Protein AF-A0A941RXB1-F1 (afdb_monomer)

Secondary structure (DSSP, 8-state):
-----PPPPPEEE-PPTT-SS-EEEEE-TTS-EEEEETTTEEEEE-SSTTS--EEEESSSSS--EEETTS-EES-HHHH-S-PPPPHHHHIIIIIHHHHTT--

Sequence (103 aa):
VGSLAALRAFEDLAAPRGTGYRLADTQFPDQSRICLDSRGLLHFQSSDPSVPEFSLVLAEKTFTGWCADGRVWGDPYFLGDVSRTEPAVIFETLIQPFLRRLS

Structure (mmCIF, N/CA/C/O backbone):
data_AF-A0A941RXB1-F1
#
_entry.id   AF-A0A941RXB1-F1
#
l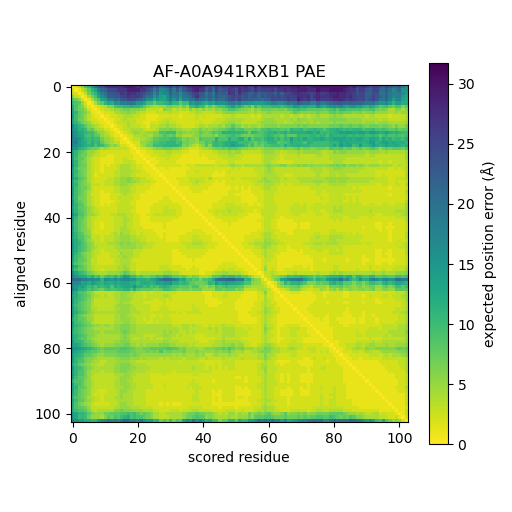oop_
_atom_site.group_PDB
_atom_site.id
_atom_site.type_symbol
_atom_site.label_atom_id
_atom_site.label_alt_id
_atom_site.label_comp_id
_atom_site.label_asym_id
_atom_site.label_entity_id
_atom_site.label_seq_id
_atom_site.pdbx_PDB_ins_code
_atom_site.Cartn_x
_atom_site.Cartn_y
_atom_site.Cartn_z
_atom_site.occupancy
_atom_site.B_iso_or_equiv
_atom_site.auth_seq_id
_atom_site.auth_comp_id
_atom_site.auth_asym_id
_atom_site.auth_atom_id
_atom_site.pdbx_PDB_model_num
ATOM 1 N N . VAL A 1 1 ? 11.704 3.740 22.948 1.00 38.53 1 VAL A N 1
ATOM 2 C CA . VAL A 1 1 ? 11.042 2.417 22.922 1.00 38.53 1 VAL A CA 1
ATOM 3 C C . VAL A 1 1 ? 9.604 2.683 22.522 1.00 38.53 1 VAL A C 1
ATOM 5 O O . VAL A 1 1 ? 8.840 3.170 23.343 1.00 38.53 1 VAL A O 1
ATOM 8 N N . GLY A 1 2 ? 9.316 2.609 21.220 1.00 43.12 2 GLY A N 1
ATOM 9 C CA . GLY A 1 2 ? 8.017 3.009 20.678 1.00 43.12 2 GLY A CA 1
ATOM 10 C C . GLY A 1 2 ? 6.940 2.045 21.153 1.00 43.12 2 GLY A C 1
ATOM 11 O O . GLY A 1 2 ? 7.161 0.836 21.126 1.00 43.12 2 GLY A O 1
ATOM 12 N N . SER A 1 3 ? 5.819 2.591 21.622 1.00 48.81 3 SER A N 1
ATOM 13 C CA . SER A 1 3 ? 4.596 1.829 21.858 1.00 48.81 3 SER A CA 1
ATOM 14 C C . SER A 1 3 ? 4.344 0.938 20.642 1.00 48.81 3 SER A C 1
ATOM 16 O O . SER A 1 3 ? 4.289 1.441 19.518 1.00 48.81 3 SER A O 1
ATOM 18 N N . LEU A 1 4 ? 4.246 -0.378 20.846 1.00 52.19 4 LEU A N 1
ATOM 19 C CA . LEU A 1 4 ? 3.616 -1.241 19.857 1.00 52.19 4 LEU A CA 1
ATOM 20 C C . LEU A 1 4 ? 2.188 -0.713 19.748 1.00 52.19 4 LEU A C 1
ATOM 22 O O . LEU A 1 4 ? 1.390 -0.937 20.659 1.00 52.19 4 LEU A O 1
ATOM 26 N N . ALA A 1 5 ? 1.896 0.049 18.689 1.00 58.66 5 ALA A N 1
ATOM 27 C CA . ALA A 1 5 ? 0.526 0.369 18.324 1.00 58.66 5 ALA A CA 1
ATOM 28 C C . ALA A 1 5 ? -0.275 -0.929 18.468 1.00 58.66 5 ALA A C 1
ATOM 30 O O . ALA A 1 5 ? 0.164 -1.968 17.966 1.00 58.66 5 ALA A O 1
ATOM 31 N N . ALA A 1 6 ? -1.348 -0.892 19.266 1.00 66.25 6 ALA A N 1
ATOM 32 C CA . ALA A 1 6 ? -2.108 -2.084 19.614 1.00 66.25 6 ALA A CA 1
ATOM 33 C C . ALA A 1 6 ? -2.366 -2.894 18.340 1.00 66.25 6 ALA A C 1
ATOM 35 O O . ALA A 1 6 ? -2.874 -2.339 17.364 1.00 66.25 6 ALA A O 1
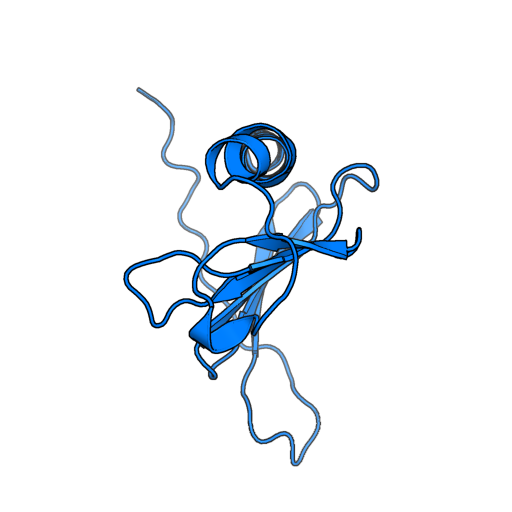ATOM 36 N N . LEU A 1 7 ? -1.949 -4.165 18.330 1.00 77.00 7 LEU A N 1
ATOM 37 C CA . LEU A 1 7 ? -2.172 -5.051 17.192 1.00 77.00 7 LEU A CA 1
ATOM 38 C C . LEU A 1 7 ? -3.659 -4.993 16.831 1.00 77.00 7 LEU A C 1
ATOM 40 O O . LEU A 1 7 ? -4.511 -5.240 17.687 1.00 77.00 7 LEU A O 1
ATOM 44 N N . ARG A 1 8 ? -3.963 -4.640 15.582 1.00 85.06 8 ARG A N 1
ATOM 45 C CA . ARG A 1 8 ? -5.331 -4.628 15.061 1.00 85.06 8 ARG A CA 1
ATOM 46 C C . ARG A 1 8 ? -5.530 -5.853 14.186 1.00 85.06 8 ARG A C 1
ATOM 48 O O . ARG A 1 8 ? -4.715 -6.121 13.304 1.00 85.06 8 ARG A O 1
ATOM 55 N N . ALA A 1 9 ? -6.579 -6.614 14.478 1.00 91.00 9 ALA A N 1
ATOM 56 C CA . ALA A 1 9 ? -6.985 -7.732 13.644 1.00 91.00 9 ALA A CA 1
ATOM 57 C C . ALA A 1 9 ? -7.678 -7.210 12.380 1.00 91.00 9 ALA A C 1
ATOM 59 O O . ALA A 1 9 ? -8.307 -6.156 12.407 1.00 91.00 9 ALA A O 1
ATOM 60 N N . PHE A 1 10 ? -7.559 -7.966 11.293 1.00 94.69 10 PHE A N 1
ATOM 61 C CA . PHE A 1 10 ? -8.390 -7.769 10.113 1.00 94.69 10 PHE A CA 1
ATOM 62 C C . PHE A 1 10 ? -9.718 -8.497 10.310 1.00 94.69 10 PHE A C 1
ATOM 64 O O . PHE A 1 10 ? -9.732 -9.635 10.785 1.00 94.69 10 PHE A O 1
ATOM 71 N N . GLU A 1 11 ? -10.809 -7.854 9.919 1.00 95.38 11 GLU A N 1
ATOM 72 C CA . GLU A 1 11 ? -12.160 -8.409 9.946 1.00 95.38 11 GLU A CA 1
ATOM 73 C C . GLU A 1 11 ? -12.652 -8.635 8.515 1.00 95.38 11 GLU A C 1
ATOM 75 O O . GLU A 1 11 ? -12.373 -7.832 7.627 1.00 95.38 11 GLU A O 1
ATOM 80 N N . ASP A 1 12 ? -13.356 -9.741 8.268 1.00 95.38 12 ASP A N 1
ATOM 81 C CA . ASP A 1 12 ? -13.853 -10.071 6.929 1.00 95.38 12 ASP A CA 1
ATOM 82 C C . ASP A 1 12 ? -14.802 -8.984 6.406 1.00 95.38 12 ASP A C 1
ATOM 84 O O . ASP A 1 12 ? -15.796 -8.628 7.043 1.00 95.38 12 ASP A O 1
ATOM 88 N N . LEU A 1 13 ? -14.538 -8.513 5.188 1.00 92.88 13 LEU A N 1
ATOM 89 C CA . LEU A 1 13 ? -15.355 -7.522 4.508 1.00 92.88 13 LEU A CA 1
ATOM 90 C C . LEU A 1 13 ? -16.269 -8.214 3.495 1.00 92.88 13 LEU A C 1
ATOM 92 O O . LEU A 1 13 ? -15.828 -9.001 2.651 1.00 92.88 13 LEU A O 1
ATOM 96 N N . ALA A 1 14 ? -17.568 -7.915 3.570 1.00 88.06 14 ALA A N 1
ATOM 97 C CA . ALA A 1 14 ? -18.565 -8.502 2.685 1.00 88.06 14 ALA A CA 1
ATOM 98 C C . ALA A 1 14 ? -18.266 -8.148 1.218 1.00 88.06 14 ALA A C 1
ATOM 100 O O . ALA A 1 14 ? -18.431 -7.006 0.790 1.00 88.06 14 ALA A O 1
ATOM 101 N N . ALA A 1 15 ? -17.847 -9.143 0.439 1.00 81.50 15 ALA A N 1
ATOM 102 C CA . ALA A 1 15 ? -17.645 -9.004 -0.995 1.00 81.50 15 ALA A CA 1
ATOM 103 C C . ALA A 1 15 ? -18.924 -9.402 -1.765 1.00 81.50 15 ALA A C 1
ATOM 105 O O . ALA A 1 15 ? -19.668 -10.283 -1.312 1.00 81.50 15 ALA A O 1
ATOM 106 N N . PRO A 1 16 ? -19.215 -8.780 -2.925 1.00 85.62 16 PRO A N 1
ATOM 107 C CA . PRO A 1 16 ? -20.337 -9.184 -3.766 1.00 85.62 16 PRO A CA 1
ATOM 108 C C . PRO A 1 16 ? -20.285 -10.675 -4.118 1.00 85.62 16 PRO A C 1
ATOM 110 O O . PRO A 1 16 ? -19.220 -11.264 -4.295 1.00 85.62 16 PRO A O 1
ATOM 113 N N . ARG A 1 17 ? -21.449 -11.313 -4.269 1.00 84.62 17 ARG A N 1
ATOM 114 C CA . ARG A 1 17 ? -21.487 -12.727 -4.670 1.00 84.62 17 ARG A CA 1
ATOM 115 C C . ARG A 1 17 ? -20.804 -12.913 -6.027 1.00 84.62 17 ARG A C 1
ATOM 117 O O . ARG A 1 17 ? -21.079 -12.174 -6.966 1.00 84.62 17 ARG A O 1
ATOM 124 N N . GLY A 1 18 ? -19.962 -13.939 -6.124 1.00 88.50 18 GLY A N 1
ATOM 125 C CA . GLY A 1 18 ? -19.234 -14.276 -7.349 1.00 88.50 18 GLY A CA 1
ATOM 126 C C . GLY A 1 18 ? -17.876 -13.588 -7.501 1.00 88.50 18 GLY A C 1
ATOM 127 O O . GLY A 1 18 ? -17.189 -13.857 -8.483 1.00 88.50 18 GLY A O 1
ATOM 128 N N . THR A 1 19 ? -17.438 -12.756 -6.548 1.00 83.44 19 THR A N 1
ATOM 129 C CA . THR A 1 19 ? -16.052 -12.274 -6.542 1.00 83.44 19 THR A CA 1
ATOM 130 C C . THR A 1 19 ? -15.107 -13.423 -6.185 1.00 83.44 19 THR A C 1
ATOM 132 O O . THR A 1 19 ? -15.224 -14.033 -5.125 1.00 83.44 19 THR A O 1
ATOM 135 N N . GLY A 1 20 ? -14.149 -13.733 -7.062 1.00 91.50 20 GLY A N 1
ATOM 136 C CA . GLY A 1 20 ? -13.141 -14.789 -6.860 1.00 91.50 20 GLY A CA 1
ATOM 137 C C . GLY A 1 20 ? -12.060 -14.456 -5.821 1.00 91.50 20 GLY A C 1
ATOM 138 O O . GLY A 1 20 ? -10.970 -15.016 -5.874 1.00 91.50 20 GLY A O 1
ATOM 139 N N . TYR A 1 21 ? -12.335 -13.516 -4.918 1.00 91.88 21 TYR A N 1
ATOM 140 C CA . TYR A 1 21 ? -11.437 -13.037 -3.874 1.00 91.88 21 TYR A CA 1
ATOM 141 C C . TYR A 1 21 ? -12.235 -12.731 -2.601 1.00 91.88 21 TYR A C 1
ATOM 143 O O . T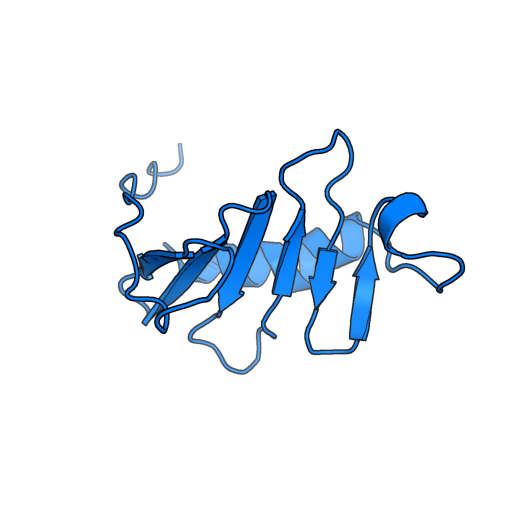YR A 1 21 ? -13.435 -12.448 -2.650 1.00 91.88 21 TYR A O 1
ATOM 151 N N . ARG A 1 22 ? -11.548 -12.792 -1.461 1.00 94.44 22 ARG A N 1
ATOM 152 C CA . ARG A 1 22 ? -12.009 -12.315 -0.155 1.00 94.44 22 ARG A CA 1
ATOM 153 C C . ARG A 1 22 ? -11.224 -11.069 0.230 1.00 94.44 22 ARG A C 1
ATOM 155 O O . ARG A 1 22 ? -10.026 -10.991 -0.051 1.00 94.44 22 ARG A O 1
ATOM 162 N N . LEU A 1 23 ? -11.908 -10.141 0.882 1.00 95.25 23 LEU A N 1
ATOM 163 C CA . LEU A 1 23 ? -11.317 -8.958 1.487 1.00 95.25 23 LEU A CA 1
ATOM 164 C C . LEU A 1 23 ? -11.488 -9.049 2.999 1.00 95.25 23 LEU A C 1
ATOM 166 O O . LEU A 1 23 ? -12.515 -9.531 3.469 1.00 95.25 23 LEU A O 1
ATOM 170 N N . ALA A 1 24 ? -10.507 -8.559 3.737 1.00 96.62 24 ALA A N 1
ATOM 171 C CA . ALA A 1 24 ? -10.631 -8.270 5.155 1.00 96.62 24 ALA A CA 1
ATOM 172 C C . ALA A 1 24 ? -10.041 -6.883 5.409 1.00 96.62 24 ALA A C 1
ATOM 174 O O . ALA A 1 24 ? -9.077 -6.511 4.743 1.00 96.62 24 ALA A O 1
ATOM 175 N N . ASP A 1 25 ? -10.591 -6.086 6.313 1.00 95.94 25 ASP A N 1
ATOM 176 C CA . ASP A 1 25 ? -10.070 -4.751 6.594 1.00 95.94 25 ASP A CA 1
ATOM 177 C C . ASP A 1 25 ? -9.881 -4.482 8.084 1.00 95.94 25 ASP A C 1
ATOM 179 O O . ASP A 1 25 ? -10.359 -5.200 8.956 1.00 95.94 25 ASP A O 1
ATOM 183 N N . THR A 1 26 ? -9.088 -3.459 8.368 1.00 95.12 26 THR A N 1
ATOM 184 C CA . THR A 1 26 ? -8.959 -2.868 9.695 1.00 95.12 26 THR A CA 1
ATOM 185 C C . THR A 1 26 ? -9.027 -1.360 9.548 1.00 95.12 26 THR A C 1
ATOM 187 O O . THR A 1 26 ? -8.380 -0.778 8.671 1.00 95.12 26 THR A O 1
ATOM 190 N N . GLN A 1 27 ? -9.770 -0.719 10.444 1.00 93.75 27 GLN A N 1
ATOM 191 C CA . GLN A 1 27 ? -9.844 0.731 10.546 1.00 93.75 27 GLN A CA 1
ATOM 192 C C . GLN A 1 27 ? -9.106 1.223 11.797 1.00 93.75 27 GLN A C 1
ATOM 194 O O . GLN A 1 27 ? -9.180 0.634 12.881 1.00 93.75 27 GLN A O 1
ATOM 199 N N . PHE A 1 28 ? -8.360 2.308 11.629 1.00 91.44 28 PHE A N 1
ATOM 200 C CA . PHE A 1 28 ? -7.612 2.984 12.681 1.00 91.44 28 PHE A CA 1
ATOM 201 C C . PHE A 1 28 ? -8.440 4.139 13.275 1.00 91.44 28 PHE A C 1
ATOM 203 O O . PHE A 1 28 ? -9.401 4.592 12.650 1.00 91.44 28 PHE A O 1
ATOM 210 N N . PRO A 1 29 ? -8.113 4.635 14.487 1.00 90.88 29 PRO A N 1
ATOM 211 C CA . PRO A 1 29 ? -8.881 5.702 15.139 1.00 90.88 29 PRO A CA 1
ATOM 212 C C . PRO A 1 29 ? -8.926 7.012 14.345 1.00 90.88 29 PRO A C 1
ATOM 214 O O . PRO A 1 29 ? -9.890 7.765 14.458 1.00 90.88 29 PRO A O 1
ATOM 217 N N . ASP A 1 30 ? -7.901 7.270 13.532 1.00 91.12 30 ASP A N 1
ATOM 218 C CA . ASP A 1 30 ? -7.821 8.413 12.624 1.00 91.12 30 ASP A CA 1
ATOM 219 C C . ASP A 1 30 ? -8.687 8.242 11.366 1.00 91.12 30 ASP A C 1
ATOM 221 O O . ASP A 1 30 ? -8.699 9.145 10.540 1.00 91.12 30 ASP A O 1
ATOM 225 N N . GLN A 1 31 ? -9.419 7.129 11.230 1.00 93.25 31 GLN A N 1
ATOM 226 C CA . GLN A 1 31 ? -10.194 6.701 10.058 1.00 93.25 31 GLN A CA 1
ATOM 227 C C . GLN A 1 31 ? -9.367 6.167 8.882 1.00 93.25 31 GLN A C 1
ATOM 229 O O . GLN A 1 31 ? -9.961 5.776 7.875 1.00 93.25 31 GLN A O 1
ATOM 234 N N . SER A 1 32 ? -8.038 6.077 9.001 1.00 95.19 32 SER A N 1
ATOM 235 C CA . SER A 1 32 ? -7.225 5.361 8.016 1.00 95.19 32 SER A CA 1
ATOM 236 C C . SER A 1 32 ? -7.621 3.882 7.995 1.00 95.19 32 SER A C 1
ATOM 238 O O . SER A 1 32 ? -8.048 3.314 9.005 1.00 95.19 32 SER A O 1
ATOM 240 N N . ARG A 1 33 ? -7.498 3.236 6.837 1.00 95.62 33 ARG A N 1
ATOM 241 C CA . ARG A 1 33 ? -7.880 1.837 6.623 1.00 95.62 33 ARG A CA 1
ATOM 242 C C . ARG A 1 33 ? -6.770 1.073 5.929 1.00 95.62 33 ARG A C 1
ATOM 244 O O . ARG A 1 33 ? -6.065 1.605 5.071 1.00 95.62 33 ARG A O 1
ATOM 251 N N . ILE A 1 34 ? -6.651 -0.198 6.287 1.00 96.50 34 ILE A N 1
ATOM 252 C CA . ILE A 1 34 ? -5.853 -1.167 5.541 1.00 96.50 34 ILE A CA 1
ATOM 253 C C . ILE A 1 34 ? -6.771 -2.327 5.172 1.00 96.50 34 ILE A C 1
ATOM 255 O O . ILE A 1 34 ? -7.458 -2.859 6.041 1.00 96.50 34 ILE A O 1
ATOM 259 N N . CYS A 1 35 ? -6.779 -2.722 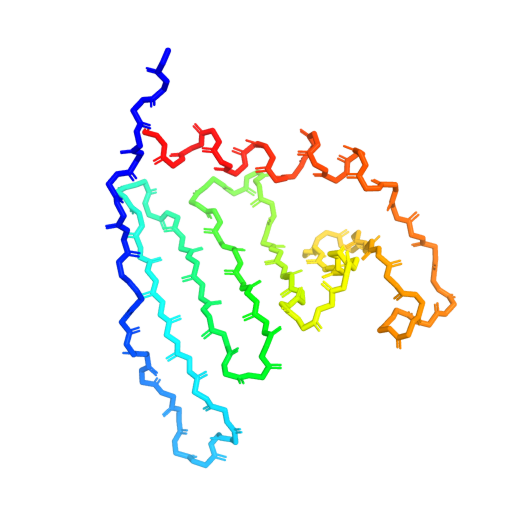3.901 1.00 96.88 35 CYS A N 1
ATOM 260 C CA . CYS A 1 35 ? -7.565 -3.844 3.399 1.00 96.88 35 CYS A CA 1
ATOM 261 C C . CYS A 1 35 ? -6.647 -4.936 2.840 1.00 96.88 35 CYS A C 1
ATOM 263 O O . CYS A 1 35 ? -5.859 -4.695 1.928 1.00 96.88 35 CYS A O 1
ATOM 265 N N . LEU A 1 36 ? -6.747 -6.133 3.404 1.00 96.75 36 LEU A N 1
ATOM 266 C CA . LEU A 1 36 ? -6.092 -7.348 2.952 1.00 96.75 36 LEU A CA 1
ATOM 267 C C . LEU A 1 36 ? -6.940 -8.030 1.877 1.00 96.75 36 LEU A C 1
ATOM 269 O O . LEU A 1 36 ? -8.088 -8.404 2.117 1.00 96.75 36 LEU A O 1
ATOM 273 N N . ASP A 1 37 ? -6.341 -8.261 0.715 1.00 95.12 37 ASP A N 1
ATOM 274 C CA . ASP A 1 37 ? -6.909 -9.071 -0.354 1.00 95.12 37 ASP A CA 1
ATOM 275 C C . ASP A 1 37 ? -6.291 -10.473 -0.335 1.00 95.12 37 ASP A C 1
ATOM 277 O O . ASP A 1 37 ? -5.071 -10.650 -0.392 1.00 95.12 37 ASP A O 1
ATOM 281 N N . SER A 1 38 ? -7.154 -11.490 -0.322 1.00 94.25 38 SER A N 1
ATOM 282 C CA . SER A 1 38 ? -6.794 -12.915 -0.386 1.00 94.25 38 SER A CA 1
ATOM 283 C C . SER A 1 38 ? -5.882 -13.326 -1.554 1.00 94.25 38 SER A C 1
ATOM 285 O O . SER A 1 38 ? -5.319 -14.418 -1.520 1.00 94.25 38 SER A O 1
ATOM 287 N N . ARG A 1 39 ? -5.726 -12.480 -2.578 1.00 92.44 39 ARG A N 1
ATOM 288 C CA . ARG A 1 39 ? -4.803 -12.665 -3.710 1.00 92.44 39 ARG A CA 1
ATOM 289 C C . ARG A 1 39 ? -3.364 -12.237 -3.400 1.00 92.44 39 ARG A C 1
ATOM 291 O O . ARG A 1 39 ? -2.521 -12.271 -4.290 1.00 92.44 39 ARG A O 1
ATOM 298 N N . GLY A 1 40 ? -3.077 -11.841 -2.159 1.00 92.94 40 GLY A N 1
ATOM 299 C CA . GLY A 1 40 ? -1.744 -11.425 -1.723 1.00 92.94 40 GLY A CA 1
ATOM 300 C C . GLY A 1 40 ? -1.471 -9.941 -1.953 1.00 92.94 40 GLY A C 1
ATOM 301 O O . GLY A 1 40 ? -0.334 -9.581 -2.250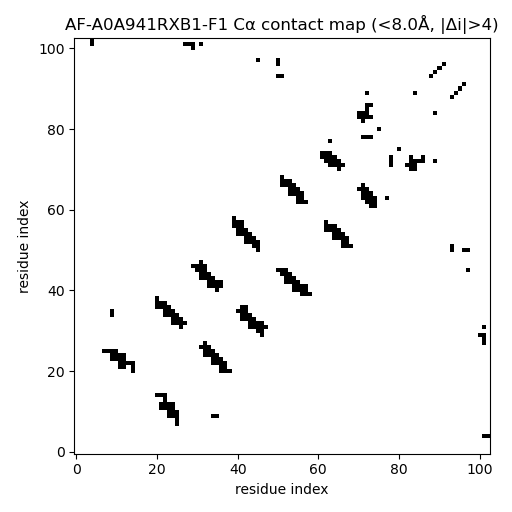 1.00 92.94 40 GLY A O 1
ATOM 302 N N . LEU A 1 41 ? -2.493 -9.090 -1.824 1.00 95.06 41 LEU A N 1
ATOM 303 C CA . LEU A 1 41 ? -2.351 -7.633 -1.874 1.00 95.06 41 LEU A CA 1
ATOM 304 C C . LEU A 1 41 ? -2.765 -7.003 -0.544 1.00 95.06 41 LEU A C 1
ATOM 306 O O . LEU A 1 41 ? -3.630 -7.517 0.163 1.00 95.06 41 LEU A O 1
ATOM 310 N N . LEU A 1 42 ? -2.158 -5.865 -0.232 1.00 96.19 42 LEU A N 1
ATOM 311 C CA . LEU A 1 42 ? -2.523 -5.018 0.892 1.00 96.19 42 LEU A CA 1
ATOM 312 C C . LEU A 1 42 ? -2.785 -3.605 0.380 1.00 96.19 42 LEU A C 1
ATOM 314 O O . LEU A 1 42 ? -1.891 -2.991 -0.197 1.00 96.19 42 LEU A O 1
ATOM 318 N N . HIS A 1 43 ? -3.996 -3.105 0.577 1.00 97.38 43 HIS A N 1
ATOM 319 C CA . HIS A 1 43 ? -4.433 -1.777 0.157 1.00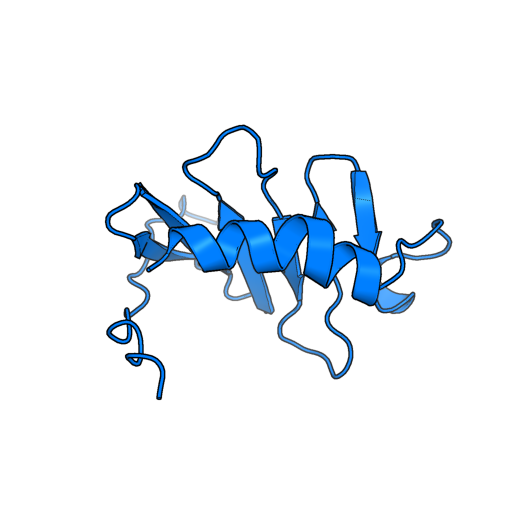 97.38 43 HIS A CA 1
ATOM 320 C C . HIS A 1 43 ? -4.430 -0.828 1.352 1.00 97.38 43 HIS A C 1
ATOM 322 O O . HIS A 1 43 ? -4.860 -1.203 2.441 1.00 97.38 43 HIS A O 1
ATOM 328 N N . PHE A 1 44 ? -3.976 0.400 1.144 1.00 97.62 44 PHE A N 1
ATOM 329 C CA . PHE A 1 44 ? -3.815 1.423 2.166 1.00 97.62 44 PHE A CA 1
ATOM 330 C C . PHE A 1 44 ? -4.604 2.661 1.763 1.00 97.62 44 PHE A C 1
ATOM 332 O O . PHE A 1 44 ? -4.422 3.188 0.665 1.00 97.62 44 PHE A O 1
ATOM 339 N N . GLN A 1 45 ? -5.450 3.135 2.671 1.00 97.31 45 GLN A N 1
ATOM 340 C CA . GLN A 1 45 ? -6.238 4.349 2.508 1.00 97.31 45 GLN A CA 1
ATOM 341 C C . GLN A 1 45 ? -6.019 5.236 3.730 1.00 97.31 45 GLN A C 1
ATOM 343 O O . GLN A 1 45 ? -6.379 4.862 4.846 1.00 97.31 45 GLN A O 1
ATOM 348 N N . SER A 1 46 ? -5.401 6.399 3.532 1.00 96.38 46 SER A N 1
ATOM 349 C CA . SER A 1 46 ? -5.252 7.382 4.604 1.00 96.38 46 SER A CA 1
ATOM 350 C C . SER A 1 46 ? -6.540 8.174 4.795 1.00 96.38 46 SER A C 1
ATOM 352 O O . SER A 1 46 ? -7.268 8.428 3.837 1.00 96.38 46 SER A O 1
ATOM 354 N N . SER A 1 47 ? -6.797 8.618 6.021 1.00 95.44 47 SER A N 1
ATOM 355 C CA . SER A 1 47 ? -7.788 9.665 6.275 1.00 95.44 47 SER A CA 1
ATOM 356 C C . SER A 1 47 ? -7.302 11.071 5.906 1.00 95.44 47 SER A C 1
ATOM 358 O O . SER A 1 47 ? -8.114 11.990 5.795 1.00 95.44 47 SER A O 1
ATOM 360 N N . ASP A 1 48 ? -5.993 11.254 5.709 1.00 95.25 48 ASP A N 1
ATOM 361 C CA . ASP A 1 48 ? -5.409 12.494 5.213 1.00 95.25 48 ASP A CA 1
ATOM 362 C C . ASP A 1 48 ? -5.442 12.497 3.675 1.00 95.25 48 ASP A C 1
ATOM 364 O O . ASP A 1 48 ? -4.715 11.720 3.054 1.00 95.25 48 ASP A O 1
ATOM 368 N N . PRO A 1 49 ? -6.220 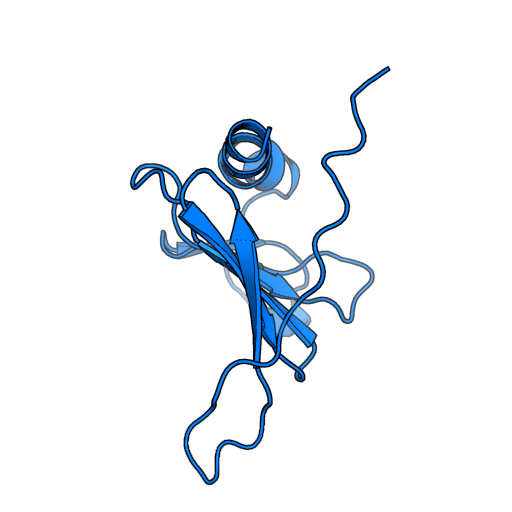13.387 3.032 1.00 94.25 49 PRO A N 1
ATOM 369 C CA . PRO A 1 49 ? -6.338 13.416 1.576 1.00 94.25 49 PRO A CA 1
ATOM 370 C C . PRO A 1 49 ? -5.038 13.820 0.861 1.00 94.25 49 PRO A C 1
ATOM 372 O O . PRO A 1 49 ? -4.959 13.700 -0.360 1.00 94.25 49 PRO A O 1
ATOM 375 N N . SER A 1 50 ? -4.025 14.314 1.583 1.00 95.00 50 SER A N 1
ATOM 376 C CA . SER A 1 50 ? -2.697 14.581 1.016 1.00 95.00 50 SER A CA 1
ATOM 377 C C . SER A 1 50 ? -1.835 13.324 0.868 1.00 95.00 50 SER A C 1
ATOM 379 O O . SER A 1 50 ? -0.848 13.351 0.131 1.00 95.00 50 SER A O 1
ATOM 381 N N . VAL A 1 51 ? -2.201 12.226 1.537 1.00 96.56 51 VAL A N 1
ATOM 382 C CA . VAL A 1 51 ? -1.532 10.930 1.413 1.00 96.56 51 VAL A CA 1
ATOM 383 C C . VAL A 1 51 ? -2.349 10.065 0.448 1.00 96.56 51 VAL A C 1
ATOM 385 O O . VAL A 1 51 ? -3.433 9.606 0.811 1.00 96.56 51 VAL A O 1
ATOM 388 N N . PRO A 1 52 ? -1.866 9.836 -0.785 1.00 97.62 52 PRO A N 1
ATOM 389 C CA . PRO A 1 52 ? -2.610 9.062 -1.770 1.00 97.62 52 PRO A CA 1
ATOM 390 C C . PRO A 1 52 ? -2.763 7.599 -1.340 1.00 97.62 52 PRO A C 1
ATOM 392 O O . PRO A 1 52 ? -1.917 7.046 -0.635 1.00 97.62 52 PRO A O 1
ATOM 395 N N . GLU A 1 53 ? -3.837 6.959 -1.802 1.00 98.25 53 GLU A N 1
ATOM 396 C CA . GLU A 1 53 ? -4.039 5.522 -1.617 1.00 98.25 53 GLU A CA 1
ATOM 397 C C . GLU A 1 53 ? -2.947 4.726 -2.335 1.00 98.25 53 GLU A C 1
ATOM 399 O O . GLU A 1 53 ? -2.471 5.114 -3.406 1.00 98.25 53 GLU A O 1
ATOM 404 N N . PHE A 1 54 ? -2.556 3.588 -1.768 1.00 98.25 54 PHE A N 1
ATOM 405 C CA . PHE A 1 54 ? -1.546 2.733 -2.379 1.00 98.25 54 PHE A CA 1
ATOM 406 C C . PHE A 1 54 ? -1.754 1.256 -2.060 1.00 98.25 54 PHE A C 1
ATOM 408 O O . PHE A 1 54 ? -2.494 0.897 -1.150 1.00 98.25 54 PHE A O 1
ATOM 415 N N . SER A 1 55 ? -1.130 0.378 -2.841 1.00 97.56 55 SER A N 1
ATOM 416 C CA . SER A 1 55 ? -1.232 -1.077 -2.692 1.00 97.56 55 SER A CA 1
ATOM 417 C C . SER A 1 55 ? 0.139 -1.740 -2.716 1.00 97.56 55 SER A C 1
ATOM 419 O O . SER A 1 55 ? 1.015 -1.300 -3.457 1.00 97.56 55 SER A O 1
ATOM 421 N N . LEU A 1 56 ? 0.308 -2.812 -1.941 1.00 95.94 56 LEU A N 1
ATOM 422 C CA . LEU A 1 56 ? 1.526 -3.619 -1.852 1.00 95.94 56 LEU A CA 1
ATOM 423 C C . LEU A 1 56 ? 1.248 -5.091 -2.157 1.00 95.94 56 LEU A C 1
ATOM 425 O O . LEU A 1 56 ? 0.240 -5.636 -1.716 1.00 95.94 56 LEU A O 1
ATOM 429 N N . VAL A 1 57 ? 2.181 -5.751 -2.838 1.00 95.19 57 VAL A N 1
ATOM 430 C CA . VAL A 1 57 ? 2.217 -7.210 -3.003 1.00 95.19 57 VAL A CA 1
ATOM 431 C C . VAL A 1 57 ? 2.849 -7.861 -1.766 1.00 95.19 57 VAL A C 1
ATOM 433 O O . VAL A 1 57 ? 3.922 -7.450 -1.327 1.00 95.19 57 VAL A O 1
ATOM 436 N N . LEU A 1 58 ? 2.200 -8.895 -1.221 1.00 89.81 58 LEU A N 1
ATOM 437 C CA . LEU A 1 58 ? 2.634 -9.643 -0.028 1.00 89.81 58 LEU A CA 1
ATOM 438 C C . LEU A 1 58 ? 3.377 -10.953 -0.342 1.00 89.81 58 LEU A C 1
ATOM 440 O O . LEU A 1 58 ? 3.837 -11.631 0.573 1.00 89.81 58 LEU A O 1
ATOM 444 N N . ALA A 1 59 ? 3.470 -11.341 -1.612 1.00 76.25 59 ALA A N 1
ATOM 445 C CA . ALA A 1 59 ? 3.957 -12.658 -2.021 1.00 76.25 59 ALA A CA 1
ATOM 446 C C . ALA A 1 59 ? 5.486 -12.756 -2.217 1.00 76.25 59 ALA A C 1
ATOM 448 O O . ALA A 1 59 ? 5.978 -13.828 -2.556 1.00 76.25 59 ALA A O 1
ATOM 449 N N . GLU A 1 60 ? 6.250 -11.673 -2.022 1.00 67.19 60 GLU A N 1
ATOM 450 C CA . GLU A 1 60 ? 7.579 -11.537 -2.638 1.00 67.19 60 GLU A CA 1
ATOM 451 C C . GLU A 1 60 ? 8.675 -11.011 -1.705 1.00 67.19 60 GLU A C 1
ATOM 453 O O . GLU A 1 60 ? 8.418 -10.384 -0.678 1.00 67.19 60 GLU A O 1
ATOM 458 N N . LYS A 1 61 ? 9.935 -11.225 -2.110 1.00 75.38 61 LYS A N 1
ATOM 459 C CA . LYS A 1 61 ? 11.123 -10.665 -1.432 1.00 75.38 61 LYS A CA 1
ATOM 460 C C . LYS A 1 61 ? 11.256 -9.150 -1.614 1.00 75.38 61 LYS A C 1
ATOM 462 O O . LYS A 1 61 ? 11.881 -8.493 -0.784 1.00 75.38 61 LYS A O 1
ATOM 467 N N . THR A 1 62 ? 10.691 -8.610 -2.693 1.00 78.69 62 THR A N 1
ATOM 468 C CA . THR A 1 62 ? 10.720 -7.183 -3.023 1.00 78.69 62 THR A CA 1
ATOM 469 C C . THR A 1 62 ? 9.309 -6.620 -2.934 1.00 78.69 62 THR A C 1
ATOM 471 O O . THR A 1 62 ? 8.417 -7.051 -3.663 1.00 78.69 62 THR A O 1
ATOM 474 N N . PHE A 1 63 ? 9.111 -5.634 -2.056 1.00 86.12 63 PHE A N 1
ATOM 475 C CA . PHE A 1 63 ? 7.829 -4.950 -1.907 1.00 86.12 63 PHE A CA 1
ATOM 476 C C . PHE A 1 63 ? 7.490 -4.189 -3.185 1.00 86.12 63 PHE A C 1
ATOM 478 O O . PHE A 1 63 ? 8.026 -3.110 -3.432 1.00 86.12 63 PHE A O 1
ATOM 485 N N . THR A 1 64 ? 6.612 -4.773 -3.992 1.00 95.19 64 THR A N 1
ATOM 486 C CA . THR A 1 64 ? 6.103 -4.160 -5.218 1.00 95.19 64 THR A CA 1
ATOM 487 C C . THR A 1 64 ? 4.796 -3.455 -4.925 1.00 95.19 64 THR A C 1
ATOM 489 O O . THR A 1 64 ? 3.980 -3.984 -4.168 1.00 95.19 64 THR A O 1
ATOM 492 N N . GLY A 1 65 ? 4.591 -2.270 -5.492 1.00 96.12 65 GLY A N 1
ATOM 493 C CA . GLY A 1 65 ? 3.382 -1.513 -5.225 1.00 96.12 65 GLY A CA 1
ATOM 494 C C . GLY A 1 65 ? 3.043 -0.434 -6.238 1.00 96.12 65 GLY A C 1
ATOM 495 O O . GLY A 1 65 ? 3.846 -0.069 -7.102 1.00 96.12 65 GLY A O 1
ATOM 496 N N . TRP A 1 66 ? 1.815 0.055 -6.088 1.00 97.31 66 TRP A N 1
ATOM 497 C CA . TRP A 1 66 ? 1.206 1.105 -6.898 1.00 97.31 66 TRP A CA 1
ATOM 498 C C . TRP A 1 66 ? 0.619 2.166 -5.987 1.00 97.31 66 TRP A C 1
ATOM 500 O O . TRP A 1 66 ? 0.002 1.844 -4.973 1.00 97.31 66 TRP A O 1
ATOM 510 N N . CYS A 1 67 ? 0.775 3.417 -6.386 1.00 98.06 67 CYS A N 1
ATOM 511 C CA . CYS A 1 67 ? 0.173 4.570 -5.747 1.00 98.06 67 CYS A CA 1
ATOM 512 C C . CYS A 1 67 ? -0.870 5.191 -6.682 1.00 98.06 67 CYS A C 1
ATOM 514 O O . CYS A 1 67 ? -0.683 5.221 -7.900 1.00 98.06 67 CYS A O 1
ATOM 516 N N . ALA A 1 68 ? -1.953 5.725 -6.120 1.00 97.56 68 ALA A N 1
ATOM 517 C CA . ALA A 1 68 ? -3.015 6.391 -6.872 1.00 97.56 68 ALA A CA 1
ATOM 518 C C . ALA A 1 68 ? -2.526 7.621 -7.664 1.00 97.56 68 ALA A C 1
ATOM 520 O O . ALA A 1 68 ? -3.167 8.021 -8.632 1.00 97.56 68 ALA A O 1
ATOM 521 N N . ASP A 1 69 ? -1.376 8.197 -7.299 1.00 96.69 69 ASP A N 1
ATOM 522 C CA . ASP A 1 69 ? -0.735 9.298 -8.034 1.00 96.69 69 ASP A CA 1
ATOM 523 C C . ASP A 1 69 ? 0.124 8.849 -9.234 1.00 96.69 69 ASP A C 1
ATOM 525 O O . ASP A 1 69 ? 0.793 9.669 -9.863 1.00 96.69 69 ASP A O 1
ATOM 529 N N . GLY A 1 70 ? 0.111 7.554 -9.559 1.00 96.81 70 GLY A N 1
ATOM 530 C CA . GLY A 1 70 ? 0.812 6.974 -10.703 1.00 96.81 70 GLY A CA 1
ATOM 531 C C . GLY A 1 70 ? 2.228 6.484 -10.403 1.00 96.81 70 GLY A C 1
ATOM 532 O O . GLY A 1 70 ? 2.840 5.852 -11.265 1.00 96.81 70 GLY A O 1
ATOM 533 N N . ARG A 1 71 ? 2.764 6.714 -9.196 1.00 97.50 71 ARG A N 1
ATOM 534 C CA . ARG A 1 71 ? 4.052 6.128 -8.800 1.00 97.50 71 ARG A CA 1
ATOM 535 C C . ARG A 1 71 ? 3.939 4.612 -8.640 1.00 97.50 71 ARG A C 1
ATOM 537 O O . ARG A 1 71 ? 2.983 4.097 -8.062 1.00 97.50 71 ARG A O 1
ATOM 544 N N . VAL A 1 72 ? 4.969 3.905 -9.097 1.00 97.44 72 VAL A N 1
ATOM 545 C CA . VAL A 1 72 ? 5.126 2.449 -8.962 1.00 97.44 72 VAL A CA 1
ATOM 546 C C . VAL A 1 72 ? 6.547 2.108 -8.532 1.00 97.44 72 VAL A C 1
ATOM 548 O O . VAL A 1 72 ? 7.480 2.845 -8.852 1.00 97.44 72 VAL A O 1
ATOM 551 N N . TRP A 1 73 ? 6.732 1.009 -7.808 1.00 96.25 73 TRP A N 1
ATOM 552 C CA . TRP A 1 73 ? 8.045 0.560 -7.328 1.00 96.25 73 TRP A CA 1
ATOM 553 C C . TRP A 1 73 ? 8.083 -0.957 -7.184 1.00 96.25 73 TRP A C 1
ATOM 555 O O . TRP A 1 73 ? 7.045 -1.583 -6.993 1.00 96.25 73 TRP A O 1
ATOM 565 N N . GLY A 1 74 ? 9.284 -1.536 -7.235 1.00 94.12 74 GLY A N 1
ATOM 566 C CA . GLY A 1 74 ? 9.506 -2.964 -7.011 1.00 94.12 74 GLY A CA 1
ATOM 567 C C . GLY A 1 74 ? 9.849 -3.755 -8.273 1.00 94.12 74 GLY A C 1
ATOM 568 O O . GLY A 1 74 ? 10.615 -3.294 -9.129 1.00 94.12 74 GLY A O 1
ATOM 569 N N . ASP A 1 75 ? 9.351 -4.987 -8.330 1.00 92.62 75 ASP A N 1
ATOM 570 C CA . ASP A 1 75 ? 9.817 -6.028 -9.241 1.00 92.62 75 ASP A CA 1
ATOM 571 C C . ASP A 1 75 ? 9.243 -5.867 -10.669 1.00 92.62 75 ASP A C 1
ATOM 573 O O . ASP A 1 75 ? 8.026 -5.700 -10.826 1.00 92.62 75 ASP A O 1
ATOM 577 N N . PRO A 1 76 ? 10.083 -5.936 -11.726 1.00 92.00 76 PRO A N 1
ATOM 578 C CA . PRO A 1 76 ? 9.631 -5.889 -13.119 1.00 92.00 76 PRO A CA 1
ATOM 579 C C . PRO A 1 76 ? 8.604 -6.960 -13.490 1.00 92.00 76 PRO A C 1
ATOM 581 O O . PRO A 1 76 ? 7.834 -6.750 -14.421 1.00 92.00 76 PRO A O 1
ATOM 584 N N . TYR A 1 77 ? 8.556 -8.087 -12.777 1.00 91.19 77 TYR A N 1
ATOM 585 C CA . TYR A 1 77 ? 7.567 -9.136 -13.004 1.00 91.19 77 TYR A CA 1
ATOM 586 C C . TYR A 1 77 ? 6.124 -8.610 -12.926 1.00 91.19 77 TYR A C 1
ATOM 588 O O . TYR A 1 77 ? 5.300 -8.961 -13.768 1.00 91.19 77 TYR A O 1
ATOM 596 N N . PHE A 1 78 ? 5.818 -7.732 -11.961 1.00 91.56 78 PHE A N 1
ATOM 597 C CA . PHE A 1 78 ? 4.472 -7.155 -11.817 1.00 91.56 78 PHE A CA 1
ATOM 598 C C . PHE A 1 78 ? 4.275 -5.878 -12.629 1.00 91.56 78 PHE A C 1
ATOM 600 O O . PHE A 1 78 ? 3.145 -5.529 -12.964 1.00 91.56 78 PHE A O 1
ATOM 607 N N . LEU A 1 79 ? 5.359 -5.143 -12.875 1.00 93.19 79 LEU A N 1
ATOM 608 C CA . LEU A 1 79 ? 5.299 -3.784 -13.408 1.00 93.19 79 LEU A CA 1
ATOM 609 C C . LEU A 1 79 ? 5.564 -3.708 -14.915 1.00 93.19 79 LEU A C 1
ATOM 611 O O . LEU A 1 79 ? 5.178 -2.729 -15.549 1.00 93.19 79 LEU A O 1
ATOM 615 N N . GLY A 1 80 ? 6.208 -4.721 -15.496 1.00 92.31 80 GLY A N 1
ATOM 616 C CA . GLY A 1 80 ? 6.704 -4.670 -16.866 1.00 92.31 80 GLY A CA 1
ATOM 617 C C . GLY A 1 80 ? 7.802 -3.617 -17.041 1.00 92.31 80 GLY A C 1
ATOM 618 O O . GLY A 1 80 ? 8.611 -3.382 -16.140 1.00 92.31 80 GLY A O 1
ATOM 619 N N . ASP A 1 81 ? 7.826 -2.983 -18.214 1.00 93.62 81 ASP A N 1
ATOM 620 C CA . ASP A 1 81 ? 8.835 -1.989 -18.602 1.00 93.62 81 ASP A CA 1
ATOM 621 C C . ASP A 1 81 ? 8.344 -0.553 -18.367 1.00 93.62 81 ASP A C 1
ATOM 623 O O . ASP A 1 81 ? 8.120 0.231 -19.289 1.00 93.62 81 ASP A O 1
ATOM 627 N N . VAL A 1 82 ? 8.094 -0.227 -17.101 1.00 94.56 82 VAL A N 1
ATOM 628 C CA . VAL A 1 82 ? 7.685 1.117 -16.672 1.00 94.56 82 VAL A CA 1
ATOM 629 C C . VAL A 1 82 ? 8.789 1.778 -15.858 1.00 94.56 82 VAL A C 1
ATOM 631 O O . VAL A 1 82 ? 9.544 1.119 -15.139 1.00 94.56 82 VAL A O 1
ATOM 634 N N . SER A 1 83 ? 8.867 3.109 -15.932 1.00 95.06 83 SER A N 1
ATOM 635 C CA . SER A 1 83 ? 9.756 3.873 -15.058 1.00 95.06 83 SER A CA 1
ATOM 636 C C . SER A 1 83 ? 9.315 3.704 -13.605 1.00 95.06 83 SER A C 1
ATOM 638 O O . SER A 1 83 ? 8.174 4.004 -13.252 1.00 95.06 83 SER A O 1
ATOM 640 N N . ARG A 1 84 ? 10.227 3.230 -12.757 1.00 95.88 84 ARG A N 1
ATOM 641 C CA . ARG A 1 84 ? 9.964 2.935 -11.345 1.00 95.88 84 ARG A CA 1
ATOM 642 C C . ARG A 1 84 ? 10.495 4.050 -10.459 1.00 95.88 84 ARG A C 1
ATOM 644 O O . ARG A 1 84 ? 11.553 4.613 -10.718 1.00 95.88 84 ARG A O 1
ATOM 651 N N . THR A 1 85 ? 9.755 4.345 -9.401 1.00 97.25 85 THR A N 1
ATOM 652 C CA . THR A 1 85 ? 10.217 5.215 -8.323 1.00 97.25 85 THR A CA 1
ATOM 653 C C . THR A 1 85 ? 11.137 4.421 -7.403 1.00 97.25 85 THR A C 1
ATOM 655 O O . THR A 1 85 ? 10.862 3.262 -7.085 1.00 97.25 85 THR A O 1
ATOM 658 N N . GLU A 1 86 ? 12.220 5.053 -6.958 1.00 95.19 86 GLU A N 1
ATOM 659 C CA . GLU A 1 86 ? 13.160 4.443 -6.022 1.00 95.19 86 GLU A CA 1
ATOM 660 C C . GLU A 1 86 ? 12.473 4.070 -4.693 1.00 95.19 86 GLU A C 1
ATOM 662 O O . GLU A 1 86 ? 11.757 4.904 -4.122 1.00 95.19 86 GLU A O 1
ATOM 667 N N . PRO A 1 87 ? 12.702 2.860 -4.142 1.00 92.75 87 PRO A N 1
ATOM 668 C CA . PRO A 1 87 ? 12.047 2.416 -2.910 1.00 92.75 87 PRO A CA 1
ATOM 669 C C . PRO A 1 87 ? 12.257 3.347 -1.710 1.00 92.75 87 PRO A C 1
ATOM 671 O O . PRO A 1 87 ? 11.339 3.532 -0.915 1.00 92.75 87 PRO A O 1
ATOM 674 N N . ALA A 1 88 ? 13.437 3.966 -1.590 1.00 94.50 88 ALA A N 1
ATOM 675 C CA . ALA A 1 88 ? 13.721 4.929 -0.524 1.00 94.50 88 ALA A CA 1
ATOM 676 C C . ALA A 1 88 ? 12.801 6.159 -0.609 1.00 94.50 88 ALA A C 1
ATOM 678 O O . ALA A 1 88 ? 12.208 6.559 0.391 1.00 94.50 88 ALA A O 1
ATOM 679 N N . VAL A 1 89 ? 12.591 6.689 -1.819 1.00 96.44 89 VAL A N 1
ATOM 680 C CA . VAL A 1 89 ? 11.684 7.820 -2.060 1.00 96.44 89 VAL A CA 1
ATOM 681 C C . VAL A 1 89 ? 10.246 7.440 -1.710 1.00 96.44 89 VAL A C 1
ATOM 683 O O . VAL A 1 89 ? 9.550 8.222 -1.065 1.00 96.44 89 VAL A O 1
ATOM 686 N N . ILE A 1 90 ? 9.790 6.238 -2.077 1.00 96.44 90 ILE A N 1
ATOM 687 C CA . ILE A 1 90 ? 8.454 5.749 -1.694 1.00 96.44 90 ILE A CA 1
ATOM 688 C C . ILE A 1 90 ? 8.319 5.634 -0.177 1.00 96.44 90 ILE A C 1
ATOM 690 O O . ILE A 1 90 ? 7.318 6.070 0.395 1.00 96.44 90 ILE A O 1
ATOM 694 N N . PHE A 1 91 ? 9.322 5.074 0.494 1.00 95.12 91 PHE A N 1
ATOM 695 C CA . PHE A 1 91 ? 9.276 4.934 1.939 1.00 95.12 91 PHE A CA 1
ATOM 696 C C . PHE A 1 91 ? 9.152 6.297 2.634 1.00 95.12 91 PHE A C 1
ATOM 698 O O . PHE A 1 91 ? 8.262 6.482 3.461 1.00 95.12 91 PHE A O 1
ATOM 705 N N . GLU A 1 92 ? 9.984 7.265 2.255 1.00 96.56 92 GLU A N 1
ATOM 706 C CA . GLU A 1 92 ? 10.034 8.594 2.875 1.00 96.56 92 GLU A CA 1
ATOM 707 C C . GLU A 1 92 ? 8.816 9.466 2.551 1.00 96.56 92 GLU A C 1
ATOM 709 O O . GLU A 1 92 ? 8.336 10.204 3.412 1.00 96.56 92 GLU A O 1
ATOM 714 N N . THR A 1 93 ? 8.308 9.396 1.318 1.00 96.38 93 THR A N 1
ATOM 715 C CA . THR A 1 93 ? 7.280 10.329 0.820 1.00 96.38 93 THR A CA 1
ATOM 716 C C . THR A 1 93 ? 5.863 9.760 0.808 1.00 96.38 93 THR A C 1
ATOM 718 O O . THR A 1 93 ? 4.924 10.513 0.563 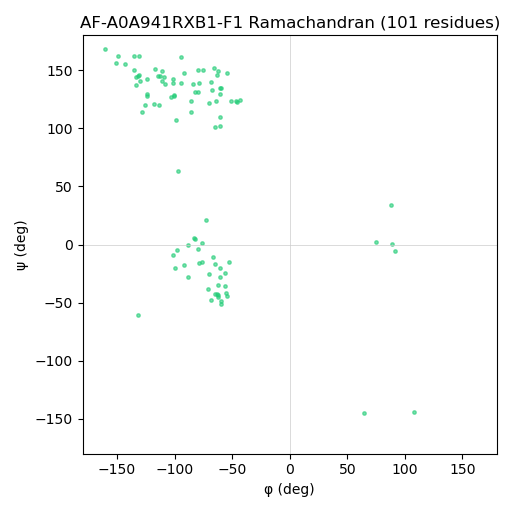1.00 96.38 93 THR A O 1
ATOM 721 N N . LEU A 1 94 ? 5.683 8.458 1.060 1.00 96.50 94 LEU A N 1
ATOM 722 C CA . LEU A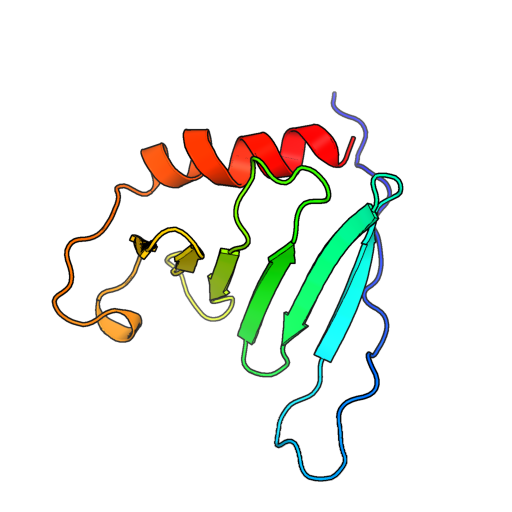 1 94 ? 4.370 7.802 1.035 1.00 96.50 94 LEU A CA 1
ATOM 723 C C . LEU A 1 94 ? 4.127 6.934 2.274 1.00 96.50 94 LEU A C 1
ATOM 725 O O . LEU A 1 94 ? 3.222 7.218 3.060 1.00 96.50 94 LEU A O 1
ATOM 729 N N . ILE A 1 95 ? 4.961 5.912 2.492 1.00 95.19 95 ILE A N 1
ATOM 730 C CA . ILE A 1 95 ? 4.740 4.934 3.571 1.00 95.19 95 ILE A CA 1
ATOM 731 C C . ILE A 1 95 ? 4.926 5.588 4.944 1.00 95.19 95 ILE A C 1
ATOM 733 O O . ILE A 1 95 ? 4.084 5.440 5.826 1.00 95.19 95 ILE A O 1
ATOM 737 N N . GLN A 1 96 ? 6.008 6.337 5.148 1.00 95.19 96 GLN A N 1
ATOM 738 C CA . GLN A 1 96 ? 6.285 6.974 6.430 1.00 95.19 96 GLN A CA 1
ATOM 739 C C . GLN A 1 96 ? 5.238 8.045 6.805 1.00 95.19 96 GLN A C 1
ATOM 741 O O . GLN A 1 96 ? 4.809 8.040 7.962 1.00 95.19 96 GLN A O 1
ATOM 746 N N . PRO A 1 97 ? 4.776 8.927 5.892 1.00 94.88 97 PRO A N 1
ATOM 747 C CA . PRO A 1 97 ? 3.642 9.814 6.149 1.00 94.88 97 PRO A CA 1
ATOM 748 C C . PRO A 1 97 ? 2.377 9.078 6.592 1.00 94.88 97 PRO A C 1
ATOM 750 O O . PRO A 1 97 ? 1.775 9.488 7.582 1.00 94.88 97 PRO A O 1
ATOM 753 N N . PHE A 1 98 ? 2.021 7.969 5.932 1.00 95.00 98 PHE A N 1
ATOM 754 C CA . PHE A 1 98 ? 0.890 7.133 6.338 1.00 95.00 98 PHE A CA 1
ATOM 755 C C . PHE A 1 98 ? 1.081 6.581 7.760 1.00 95.00 98 PHE A C 1
ATOM 757 O O . PHE A 1 98 ? 0.235 6.779 8.627 1.00 95.00 98 PHE A O 1
ATOM 764 N N . LEU A 1 99 ? 2.233 5.960 8.042 1.00 92.25 99 LEU A N 1
ATOM 765 C CA . LEU A 1 99 ? 2.513 5.351 9.349 1.00 92.25 99 LEU A CA 1
ATOM 766 C C . LEU A 1 99 ? 2.518 6.361 10.505 1.00 92.25 99 LEU A C 1
ATOM 768 O O . LEU A 1 99 ? 2.083 6.028 11.604 1.00 92.25 99 LEU A O 1
ATOM 772 N N . ARG A 1 100 ? 2.979 7.598 10.275 1.00 90.62 100 ARG A N 1
ATOM 773 C CA . ARG A 1 100 ? 2.982 8.668 11.292 1.00 90.62 100 ARG A CA 1
ATOM 774 C C . ARG A 1 100 ? 1.580 9.096 11.738 1.00 90.62 100 ARG A C 1
ATOM 776 O O . ARG A 1 100 ? 1.474 9.764 12.759 1.00 90.62 100 ARG A O 1
ATOM 783 N N . ARG A 1 101 ? 0.531 8.760 10.983 1.00 82.38 101 ARG A N 1
ATOM 784 C CA . ARG A 1 101 ? -0.866 9.086 11.317 1.00 82.38 101 ARG A CA 1
ATOM 785 C C . ARG A 1 101 ? -1.567 7.992 12.121 1.00 82.38 101 ARG A C 1
ATOM 787 O O . ARG A 1 101 ? -2.562 8.273 12.773 1.00 82.38 101 ARG A O 1
ATOM 794 N N . LEU A 1 102 ? -1.021 6.774 12.126 1.00 81.44 102 LEU A N 1
ATOM 795 C CA . LEU A 1 102 ? -1.614 5.626 12.819 1.00 81.44 102 LEU A CA 1
ATOM 796 C C . LEU A 1 102 ? -1.345 5.600 14.338 1.00 81.44 102 LEU A C 1
ATOM 798 O O . LEU A 1 102 ? -1.801 4.669 15.007 1.00 81.44 102 LEU A O 1
ATOM 802 N N . SER A 1 103 ? -0.557 6.551 14.858 1.00 61.12 103 SER A N 1
ATOM 803 C CA . SER A 1 103 ? -0.103 6.623 16.258 1.00 61.12 103 SER A CA 1
ATOM 804 C C . SER A 1 103 ? -1.104 7.285 17.192 1.00 61.12 103 SER A C 1
ATOM 806 O O . SER A 1 103 ? -1.525 8.413 16.851 1.00 61.12 103 SER A O 1
#

pLDDT: mean 90.1, std 11.76, range [38.53, 98.25]

Solvent-accessible surface area (backbone atoms only — not comparable to full-atom values): 6225 Å² total; per-residue (Å²): 135,79,78,77,70,77,88,74,71,71,43,82,44,92,64,68,92,87,58,98,59,52,42,24,35,35,75,45,97,70,62,24,36,39,36,43,36,74,87,38,38,39,37,39,40,54,58,50,87,88,49,68,39,34,36,35,46,69,84,58,97,54,72,22,37,44,35,75,85,70,51,33,33,61,51,52,88,85,60,53,98,58,89,62,48,58,66,68,58,46,41,66,75,47,52,47,59,54,58,70,58,74,113

Foldseek 3Di:
DDPPLPDWDWAWDDDPPPPPWTKTKDAAPQRWIWIDIPVQKIWTGAPPPQAFIKMWGRPDPWTWIATPVGATATDCVVVPPDDHDDPVCCCVPHVVVRVVSRD

Mean predicted aligned error: 4.99 Å

Radius of gyration: 14.52 Å; Cα contacts (8 Å, |Δi|>4): 163; chains: 1; bounding box: 35×29×42 Å

Nearest PDB structures (foldseek):
  4by2-assembly2_B  TM=6.060E-01  e=5.290E+00  Drosophila melanogaster